Protein AF-A0A8T7MN42-F1 (afdb_monomer_lite)

Radius of gyration: 30.29 Å; chains: 1; bounding box: 83×74×67 Å

Structure (mmCIF, N/CA/C/O backbone):
data_AF-A0A8T7MN42-F1
#
_entry.id   AF-A0A8T7MN42-F1
#
loop_
_atom_site.group_PDB
_atom_site.id
_atom_site.type_symbol
_atom_site.label_atom_id
_atom_site.label_alt_id
_atom_site.label_comp_id
_atom_site.label_asym_id
_atom_site.label_entity_id
_atom_site.label_seq_id
_atom_site.pdbx_PDB_ins_code
_atom_site.Cartn_x
_atom_site.Cartn_y
_atom_site.Cartn_z
_atom_site.occupancy
_atom_site.B_iso_or_equiv
_atom_site.auth_seq_id
_atom_site.auth_comp_id
_atom_site.auth_asym_id
_atom_site.auth_atom_id
_atom_site.pdbx_PDB_model_num
ATOM 1 N N . MET A 1 1 ? -54.214 50.524 -35.839 1.00 37.34 1 MET A N 1
ATOM 2 C CA . MET A 1 1 ? -55.617 50.357 -35.389 1.00 37.34 1 MET A CA 1
ATOM 3 C C . MET A 1 1 ? -56.056 48.928 -35.711 1.00 37.34 1 MET A C 1
ATOM 5 O O . MET A 1 1 ? -55.368 48.299 -36.504 1.00 37.34 1 MET A O 1
ATOM 9 N N . SER A 1 2 ? -57.102 48.421 -35.047 1.00 42.31 2 SER A N 1
ATOM 10 C CA . SER A 1 2 ? -57.692 47.058 -35.136 1.00 42.31 2 SER A CA 1
ATOM 11 C C . SER A 1 2 ? -57.870 46.552 -36.588 1.00 42.31 2 SER A C 1
ATOM 13 O O . SER A 1 2 ? -57.956 47.386 -37.482 1.00 42.31 2 SER A O 1
ATOM 15 N N . ALA A 1 3 ? -57.933 45.260 -36.949 1.00 39.97 3 ALA A N 1
ATOM 16 C CA . ALA A 1 3 ? -58.620 44.067 -36.398 1.00 39.97 3 ALA A CA 1
ATOM 17 C C . ALA A 1 3 ? -58.102 42.786 -37.152 1.00 39.97 3 ALA A C 1
ATOM 19 O O . ALA A 1 3 ? -57.438 42.970 -38.168 1.00 39.97 3 ALA A O 1
ATOM 20 N N . GLN A 1 4 ? -58.356 41.494 -36.845 1.00 38.09 4 GLN A N 1
ATOM 21 C CA . GLN A 1 4 ? -58.888 40.718 -35.692 1.00 38.09 4 GLN A CA 1
ATOM 22 C C . GLN A 1 4 ? -58.656 39.185 -35.970 1.00 38.09 4 GLN A C 1
ATOM 24 O O . GLN A 1 4 ? -57.856 38.846 -36.837 1.00 38.09 4 GLN A O 1
ATOM 29 N N . THR A 1 5 ? -59.281 38.276 -35.206 1.00 46.22 5 THR A N 1
ATOM 30 C CA . THR A 1 5 ? -59.228 36.784 -35.189 1.00 46.22 5 THR A CA 1
ATOM 31 C C . THR A 1 5 ? -59.632 36.065 -36.507 1.00 46.22 5 THR A C 1
ATOM 33 O O . THR A 1 5 ? -60.252 36.708 -37.355 1.00 46.22 5 THR A O 1
ATOM 36 N N . PRO A 1 6 ? -59.284 34.766 -36.724 1.00 49.84 6 PRO A N 1
ATOM 37 C CA . PRO A 1 6 ? -59.878 33.588 -36.036 1.00 49.84 6 PRO A CA 1
ATOM 38 C C . PRO A 1 6 ? -58.830 32.665 -35.359 1.00 49.84 6 PRO A C 1
ATOM 40 O O . PRO A 1 6 ? -57.653 32.729 -35.693 1.00 49.84 6 PRO A O 1
ATOM 43 N N . GLU A 1 7 ? -59.099 31.929 -34.273 1.00 46.12 7 GLU A N 1
ATOM 44 C CA . GLU A 1 7 ? -60.096 30.859 -34.022 1.00 46.12 7 GLU A CA 1
ATOM 45 C C . GLU A 1 7 ? -59.782 29.511 -34.714 1.00 46.12 7 GLU A C 1
ATOM 47 O O . GLU A 1 7 ? -59.681 29.458 -35.933 1.00 46.12 7 GLU A O 1
ATOM 52 N N . ILE A 1 8 ? -59.605 28.466 -33.883 1.00 44.78 8 ILE A N 1
ATOM 53 C CA . ILE A 1 8 ? -59.631 26.984 -34.040 1.00 44.78 8 ILE A CA 1
ATOM 54 C C . ILE A 1 8 ? -58.830 26.489 -32.812 1.00 44.78 8 ILE A C 1
ATOM 56 O O . ILE A 1 8 ? -57.630 26.727 -32.726 1.00 44.78 8 ILE A O 1
ATOM 60 N N . SER A 1 9 ? -59.441 26.098 -31.695 1.00 43.56 9 SER A N 1
ATOM 61 C CA . SER A 1 9 ? -60.357 24.974 -31.434 1.00 43.56 9 SER A CA 1
ATOM 62 C C . SER A 1 9 ? -59.661 23.616 -31.281 1.00 43.56 9 SER A C 1
ATOM 64 O O . SER A 1 9 ? -58.734 23.268 -32.003 1.00 43.56 9 SER A O 1
ATOM 66 N N . ASP A 1 10 ? -60.199 22.884 -30.312 1.00 42.66 10 ASP A N 1
ATOM 67 C CA . ASP A 1 10 ? -60.097 21.456 -30.038 1.00 42.66 10 ASP A CA 1
ATOM 68 C C . ASP A 1 10 ? -58.808 20.833 -29.480 1.00 42.66 10 ASP A C 1
ATOM 70 O O . ASP A 1 10 ? -57.759 20.653 -30.094 1.00 42.66 10 ASP A O 1
ATOM 74 N N . GLN A 1 11 ? -59.021 20.396 -28.242 1.00 42.88 11 GLN A N 1
ATOM 75 C CA . GLN A 1 11 ? -58.317 19.376 -27.497 1.00 42.88 11 GLN A CA 1
ATOM 76 C C . GLN A 1 11 ? -58.005 18.137 -28.351 1.00 42.88 11 GLN A C 1
ATOM 78 O O . GLN A 1 11 ? -58.909 17.440 -28.804 1.00 42.88 11 GLN A O 1
ATOM 83 N N . GLU A 1 12 ? -56.735 17.736 -28.390 1.00 41.69 12 GLU A N 1
ATOM 84 C CA . GLU A 1 12 ? -56.391 16.320 -28.512 1.00 41.69 12 GLU A CA 1
ATOM 85 C C . GLU A 1 12 ? -55.515 15.909 -27.328 1.00 41.69 12 GLU A C 1
ATOM 87 O O . GLU A 1 12 ? -54.314 16.183 -27.267 1.00 41.69 12 GLU A O 1
ATOM 92 N N . ALA A 1 13 ? -56.130 15.227 -26.361 1.00 45.59 13 ALA A N 1
ATOM 93 C CA . ALA A 1 13 ? -55.433 14.629 -25.234 1.00 45.59 13 ALA A CA 1
ATOM 94 C C . ALA A 1 13 ? -54.603 13.425 -25.712 1.00 45.59 13 ALA A C 1
ATOM 96 O O . ALA A 1 13 ? -55.013 12.268 -25.580 1.00 45.59 13 ALA A O 1
ATOM 97 N N . LYS A 1 14 ? -53.405 13.684 -26.254 1.00 44.41 14 LYS A N 1
ATOM 98 C CA . LYS A 1 14 ? -52.428 12.633 -26.559 1.00 44.41 14 LYS A CA 1
ATOM 99 C C . LYS A 1 14 ? -51.870 12.043 -25.265 1.00 44.41 14 LYS A C 1
ATOM 101 O O . LYS A 1 14 ? -50.827 12.433 -24.750 1.00 44.41 14 LYS A O 1
ATOM 106 N N . LYS A 1 15 ? -52.621 11.060 -24.768 1.00 42.09 15 LYS A N 1
ATOM 107 C CA . LYS A 1 15 ? -52.280 10.088 -23.731 1.00 42.09 15 LYS A CA 1
ATOM 108 C C . LYS A 1 15 ? -50.897 9.499 -24.022 1.00 42.09 15 LYS A C 1
ATOM 110 O O . LYS A 1 15 ? -50.774 8.563 -24.814 1.00 42.09 15 LYS A O 1
ATOM 115 N N . VAL A 1 16 ? -49.859 10.053 -23.390 1.00 38.09 16 VAL A N 1
ATOM 116 C CA . VAL A 1 16 ? -48.491 9.523 -23.457 1.00 38.09 16 VAL A CA 1
ATOM 117 C C . VAL A 1 16 ? -48.482 8.184 -22.734 1.00 38.09 16 VAL A C 1
ATOM 119 O O . VAL A 1 16 ? -48.277 8.089 -21.526 1.00 38.09 16 VAL A O 1
ATOM 122 N N . THR A 1 17 ? -48.762 7.132 -23.495 1.00 41.66 17 THR A N 1
ATOM 123 C CA . THR A 1 17 ? -48.547 5.759 -23.057 1.00 41.66 17 THR A CA 1
ATOM 124 C C . THR A 1 17 ? -47.050 5.612 -22.842 1.00 41.66 17 THR A C 1
ATOM 126 O O . THR A 1 17 ? -46.279 5.756 -23.791 1.00 41.66 17 THR A O 1
ATOM 129 N N . ILE A 1 18 ? -46.641 5.367 -21.595 1.00 43.72 18 ILE A N 1
ATOM 130 C CA . ILE A 1 18 ? -45.245 5.116 -21.232 1.00 43.72 18 ILE A CA 1
ATOM 131 C C . ILE A 1 18 ? -44.870 3.746 -21.807 1.00 43.72 18 ILE A C 1
ATOM 133 O O . ILE A 1 18 ? -44.963 2.713 -21.148 1.00 43.72 18 ILE A O 1
ATOM 137 N N . GLY A 1 19 ? -44.517 3.742 -23.092 1.00 36.41 19 GLY A N 1
ATOM 138 C CA . GLY A 1 19 ? -43.966 2.585 -23.772 1.00 36.41 19 GLY A CA 1
ATOM 139 C C . GLY A 1 19 ? -42.625 2.241 -23.140 1.00 36.41 19 GLY A C 1
ATOM 140 O O . GLY A 1 19 ? -41.750 3.102 -23.076 1.00 36.41 19 GLY A O 1
ATOM 141 N N . SER A 1 20 ? -42.523 0.997 -22.664 1.00 42.84 20 SER A N 1
ATOM 142 C CA . SER A 1 20 ? -41.345 0.352 -22.070 1.00 42.84 20 SER A CA 1
ATOM 143 C C . SER A 1 20 ? -40.019 1.032 -22.419 1.00 42.84 20 SER A C 1
ATOM 145 O O . SER A 1 20 ? -39.671 1.152 -23.597 1.00 42.84 20 SER A O 1
ATOM 147 N N . ALA A 1 21 ? -39.284 1.463 -21.388 1.00 39.12 21 ALA A N 1
ATOM 148 C CA . ALA A 1 21 ? -37.998 2.129 -21.534 1.00 39.12 21 ALA A CA 1
ATOM 149 C C . ALA A 1 21 ? -37.054 1.276 -22.392 1.00 39.12 21 ALA A C 1
ATOM 151 O O . ALA A 1 21 ? -36.505 0.270 -21.942 1.00 39.12 21 ALA A O 1
ATOM 152 N N . LYS A 1 22 ? -36.867 1.692 -23.650 1.00 46.22 22 LYS A N 1
ATOM 153 C CA . LYS A 1 22 ? -35.927 1.063 -24.573 1.00 46.22 22 LYS A CA 1
ATOM 154 C C . LYS A 1 22 ? -34.543 1.169 -23.942 1.00 46.22 22 LYS A C 1
ATOM 156 O O . LYS A 1 22 ? -34.034 2.278 -23.788 1.00 46.22 22 LYS A O 1
ATOM 161 N N . ALA A 1 23 ? -33.981 0.026 -23.543 1.00 48.19 23 ALA A N 1
ATOM 162 C CA . ALA A 1 23 ? -32.679 -0.028 -22.892 1.00 48.19 23 ALA A CA 1
ATOM 163 C C . ALA A 1 23 ? -31.653 0.787 -23.703 1.00 48.19 23 ALA A C 1
ATOM 165 O O . ALA A 1 23 ? -31.696 0.738 -24.941 1.00 48.19 23 ALA A O 1
ATOM 166 N N . PRO A 1 24 ? -30.765 1.556 -23.042 1.00 46.59 24 PRO A N 1
ATOM 167 C CA . PRO A 1 24 ? -29.798 2.389 -23.743 1.00 46.59 24 PRO A CA 1
ATOM 168 C C . PRO A 1 24 ? -28.984 1.528 -24.719 1.00 46.59 24 PRO A C 1
ATOM 170 O O . PRO A 1 24 ? -28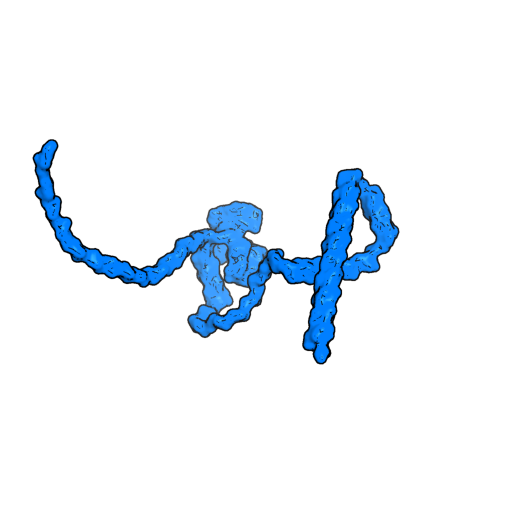.688 0.371 -24.398 1.00 46.59 24 PRO A O 1
ATOM 173 N N . PRO A 1 25 ? -28.644 2.048 -25.913 1.00 53.56 25 PRO A N 1
ATOM 174 C CA . PRO A 1 25 ? -27.957 1.266 -26.930 1.00 53.56 25 PRO A CA 1
ATOM 175 C C . PRO A 1 25 ? -26.638 0.733 -26.364 1.00 53.56 25 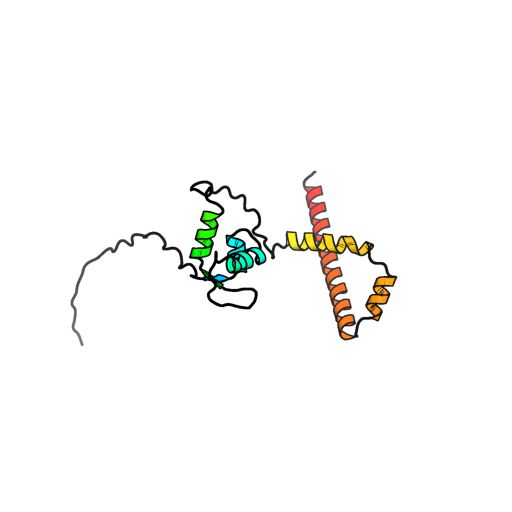PRO A C 1
ATOM 177 O O . PRO A 1 25 ? -25.727 1.505 -26.066 1.00 53.56 25 PRO A O 1
ATOM 180 N N . ARG A 1 26 ? -26.552 -0.594 -26.194 1.00 61.81 26 ARG A N 1
ATOM 181 C CA . ARG A 1 26 ? -25.321 -1.264 -25.764 1.00 61.81 26 ARG A CA 1
ATOM 182 C C . ARG A 1 26 ? -24.219 -0.962 -26.776 1.00 61.81 26 ARG A C 1
ATOM 184 O O . ARG A 1 26 ? -24.458 -0.996 -27.983 1.00 61.81 26 ARG A O 1
ATOM 191 N N . PHE A 1 27 ? -23.010 -0.692 -26.290 1.00 64.19 27 PHE A N 1
ATOM 192 C CA . PHE A 1 27 ? -21.851 -0.555 -27.165 1.00 64.19 27 PHE A CA 1
ATOM 193 C C . PHE A 1 27 ? -21.635 -1.869 -27.932 1.00 64.19 27 PHE A C 1
ATOM 195 O O . PHE A 1 27 ? -21.630 -2.952 -27.347 1.00 64.19 27 PHE A O 1
ATOM 202 N N . ALA A 1 28 ? -21.485 -1.776 -29.257 1.00 80.06 28 ALA A N 1
ATOM 203 C CA . ALA A 1 28 ? -21.369 -2.941 -30.143 1.00 80.06 28 ALA A CA 1
ATOM 204 C C . ALA A 1 28 ? -20.046 -3.717 -29.967 1.00 80.06 28 ALA A C 1
ATOM 206 O O . ALA A 1 28 ? -19.929 -4.872 -30.387 1.00 80.06 28 ALA A O 1
ATOM 207 N N . PHE A 1 29 ? -19.057 -3.078 -29.340 1.00 83.62 29 PHE A N 1
ATOM 208 C CA . PHE A 1 29 ? -17.734 -3.620 -29.072 1.00 83.62 29 PHE A CA 1
ATOM 209 C C . PHE A 1 29 ? -17.339 -3.332 -27.624 1.00 83.62 29 PHE A C 1
ATOM 211 O O . PHE A 1 29 ? -17.654 -2.263 -27.103 1.00 83.62 29 PHE A O 1
ATOM 218 N N . MET A 1 30 ? -16.602 -4.265 -27.033 1.00 85.88 30 MET A N 1
ATOM 219 C CA . MET A 1 30 ? -15.997 -4.178 -25.703 1.00 85.88 30 MET A CA 1
ATOM 220 C C . MET A 1 30 ? -14.515 -4.544 -25.792 1.00 85.88 30 MET A C 1
ATOM 222 O O . MET A 1 30 ? -14.099 -5.216 -26.741 1.00 85.88 30 MET A O 1
ATOM 226 N N . ASP A 1 31 ? -13.696 -4.096 -24.843 1.00 86.75 31 ASP A N 1
ATOM 227 C CA . ASP A 1 31 ? -12.278 -4.475 -24.824 1.00 86.75 31 ASP A CA 1
ATOM 228 C C . ASP A 1 31 ? -12.056 -5.875 -24.214 1.00 86.75 31 ASP A C 1
ATOM 230 O O . ASP A 1 31 ? -12.955 -6.473 -23.621 1.00 86.75 31 ASP A O 1
ATOM 234 N N . ALA A 1 32 ? -10.856 -6.438 -24.369 1.00 82.12 32 ALA A N 1
ATOM 235 C CA . ALA A 1 32 ? -10.546 -7.776 -23.857 1.00 82.12 32 ALA A CA 1
ATOM 236 C C . ALA A 1 32 ? -10.558 -7.882 -22.315 1.00 82.12 32 ALA A C 1
ATOM 238 O O . ALA A 1 32 ? -10.565 -8.993 -21.785 1.00 82.12 32 ALA A O 1
ATOM 239 N N . THR A 1 33 ? -10.556 -6.760 -21.590 1.00 82.62 33 THR A N 1
ATOM 240 C CA . THR A 1 33 ? -10.657 -6.709 -20.123 1.00 82.62 33 THR A CA 1
ATOM 241 C C . THR A 1 33 ? -12.125 -6.716 -19.679 1.00 82.62 33 THR A C 1
ATOM 243 O O . THR A 1 33 ? -12.490 -7.442 -18.757 1.00 82.62 33 THR A O 1
ATOM 246 N N . GLU A 1 34 ? -12.986 -5.982 -20.380 1.00 82.25 34 GLU A N 1
ATOM 247 C CA . GLU A 1 34 ? -14.444 -5.996 -20.217 1.00 82.25 34 GLU A CA 1
ATOM 248 C C . GLU A 1 34 ? -15.049 -7.344 -20.654 1.00 82.25 34 GLU A C 1
ATOM 250 O O . GLU A 1 34 ? -15.862 -7.932 -19.938 1.00 82.25 34 GLU A O 1
ATOM 255 N N . ALA A 1 35 ? -14.565 -7.915 -21.761 1.00 81.88 35 ALA A N 1
ATOM 256 C CA . ALA A 1 35 ? -14.923 -9.266 -22.187 1.00 81.88 35 ALA A CA 1
ATOM 257 C C . ALA A 1 35 ? -14.517 -10.333 -21.157 1.00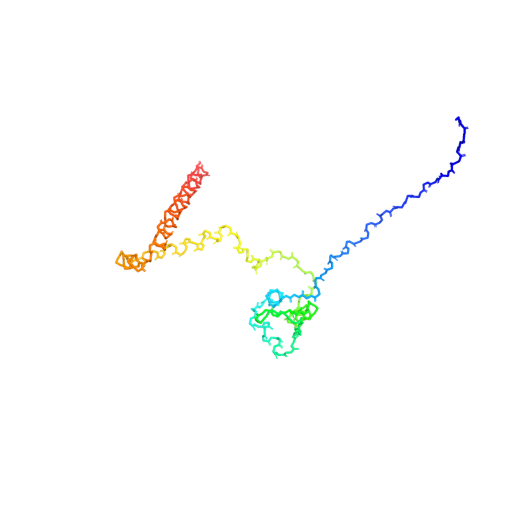 81.88 35 ALA A C 1
ATOM 259 O O . ALA A 1 35 ? -15.270 -11.279 -20.931 1.00 81.88 35 ALA A O 1
ATOM 260 N N . ALA A 1 36 ? -13.365 -10.171 -20.493 1.00 81.06 36 ALA A N 1
ATOM 261 C CA . ALA A 1 36 ? -12.922 -11.081 -19.435 1.00 81.06 36 ALA A CA 1
ATOM 262 C C . ALA A 1 36 ? -13.850 -11.028 -18.212 1.00 81.06 36 ALA A C 1
ATOM 264 O O . ALA A 1 36 ? -14.198 -12.075 -17.664 1.00 81.06 36 ALA A O 1
ATOM 265 N N . ALA A 1 37 ? -14.319 -9.831 -17.838 1.00 77.44 37 ALA A N 1
ATOM 266 C CA . ALA A 1 37 ? -15.306 -9.658 -16.775 1.00 77.44 37 ALA A CA 1
ATOM 267 C C . ALA A 1 37 ? -16.635 -10.364 -17.108 1.00 77.44 37 ALA A C 1
ATOM 269 O O . ALA A 1 37 ? -17.140 -11.130 -16.286 1.00 77.44 37 ALA A O 1
ATOM 270 N N . ASN A 1 38 ? -17.156 -10.185 -18.328 1.00 79.38 38 ASN A N 1
ATOM 271 C CA . ASN A 1 38 ? -18.400 -10.827 -18.773 1.00 79.38 38 ASN A CA 1
ATOM 272 C C . ASN A 1 38 ? -18.282 -12.359 -18.865 1.00 79.38 38 ASN A C 1
ATOM 274 O O . ASN A 1 38 ? -19.186 -13.074 -18.438 1.00 79.38 38 ASN A O 1
ATOM 278 N N . LEU A 1 39 ? -17.142 -12.875 -19.339 1.00 76.75 39 LEU A N 1
ATOM 279 C CA . LEU A 1 39 ? -16.837 -14.313 -19.396 1.00 76.75 39 LEU A CA 1
ATOM 280 C C . LEU A 1 39 ? -16.386 -14.906 -18.048 1.00 76.75 39 LEU A C 1
ATOM 282 O O . LEU A 1 39 ? -16.033 -16.083 -17.994 1.00 76.75 39 LEU A O 1
ATOM 286 N N . ARG A 1 40 ? -16.381 -14.111 -16.966 1.00 75.12 40 ARG A N 1
ATOM 287 C CA . ARG A 1 40 ? -15.951 -14.506 -15.609 1.00 75.12 40 ARG A CA 1
ATOM 288 C C . ARG A 1 40 ? -14.558 -15.161 -15.5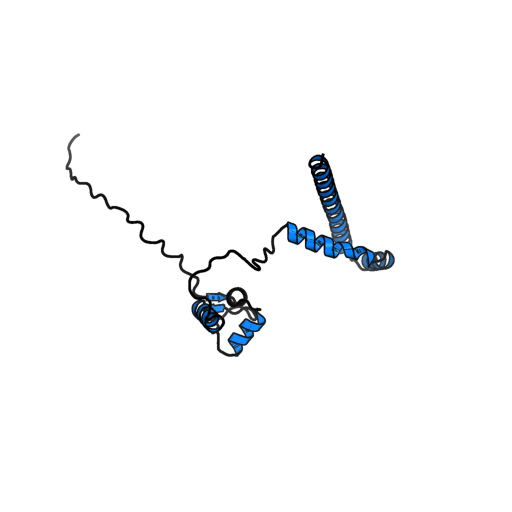83 1.00 75.12 40 ARG A C 1
ATOM 290 O O . ARG A 1 40 ? -14.313 -16.095 -14.821 1.00 75.12 40 ARG A O 1
ATOM 297 N N . THR A 1 41 ? -13.645 -14.677 -16.424 1.00 76.44 41 THR A N 1
ATOM 298 C CA . THR A 1 41 ? -12.319 -15.269 -16.664 1.00 76.44 41 THR A CA 1
ATOM 299 C C . THR A 1 41 ? -11.216 -14.205 -16.664 1.00 76.44 41 THR A C 1
ATOM 301 O O . THR A 1 41 ? -11.472 -13.034 -16.394 1.00 76.44 41 THR A O 1
ATOM 304 N N . ASP A 1 42 ? -9.971 -14.600 -16.931 1.00 79.12 42 ASP A N 1
ATOM 305 C CA . ASP A 1 42 ? -8.846 -13.669 -17.076 1.00 79.12 42 ASP A CA 1
ATOM 306 C C . ASP A 1 42 ? -8.659 -13.198 -18.532 1.00 79.12 42 ASP A C 1
ATOM 308 O O . ASP A 1 42 ? -8.991 -13.897 -19.495 1.00 79.12 42 ASP A O 1
ATOM 312 N N . ARG A 1 43 ? -8.049 -12.020 -18.704 1.00 79.62 43 ARG A N 1
ATOM 313 C CA . ARG A 1 43 ? -7.702 -11.441 -20.010 1.00 79.62 43 ARG A CA 1
ATOM 314 C C . ARG A 1 43 ? -6.837 -12.388 -20.849 1.00 79.62 43 ARG A C 1
ATOM 316 O O . ARG A 1 43 ? -6.988 -12.415 -22.068 1.00 79.62 43 ARG A O 1
ATOM 323 N N . LEU A 1 44 ? -5.951 -13.180 -20.233 1.00 80.75 44 LEU A N 1
ATOM 324 C CA . LEU A 1 44 ? -5.159 -14.183 -20.958 1.00 80.75 44 LEU A CA 1
ATOM 325 C C . LEU A 1 44 ? -6.045 -15.275 -21.578 1.00 80.75 44 LEU A C 1
ATOM 327 O O . LEU A 1 44 ? -5.796 -15.687 -22.711 1.00 80.75 44 LEU A O 1
ATOM 331 N N . THR A 1 45 ? -7.119 -15.686 -20.899 1.00 78.69 45 THR A N 1
ATOM 332 C CA . THR A 1 45 ? -8.102 -16.637 -21.441 1.00 78.69 45 THR A CA 1
ATOM 333 C C . THR A 1 45 ? -8.887 -16.032 -22.605 1.00 78.69 45 THR A C 1
ATOM 335 O O . THR A 1 45 ? -9.109 -16.712 -23.602 1.00 78.69 45 THR A O 1
ATOM 338 N N . VAL A 1 46 ? -9.244 -14.744 -22.544 1.00 81.06 46 VAL A N 1
ATOM 339 C CA . VAL A 1 46 ? -9.894 -14.044 -23.671 1.00 81.06 46 VAL A CA 1
ATOM 340 C C . VAL A 1 46 ? -8.966 -13.961 -24.885 1.00 81.06 46 VAL A C 1
ATOM 342 O O . VAL A 1 46 ? -9.391 -14.246 -26.004 1.00 81.06 46 VAL A O 1
ATOM 345 N N . LEU A 1 47 ? -7.680 -13.654 -24.681 1.00 82.50 47 LEU A N 1
ATOM 346 C CA . LEU A 1 47 ? -6.675 -13.705 -25.751 1.00 82.50 47 LEU A CA 1
ATOM 347 C C . LEU A 1 47 ? -6.522 -15.124 -26.325 1.00 82.50 47 LEU A C 1
ATOM 349 O O . LEU A 1 47 ? -6.371 -15.272 -27.537 1.00 82.50 47 LEU A O 1
ATOM 353 N N . LYS A 1 48 ? -6.642 -16.165 -25.492 1.00 84.25 48 LYS A N 1
ATOM 354 C CA . LYS A 1 48 ? -6.679 -17.563 -25.945 1.00 84.25 48 LYS A CA 1
ATOM 355 C C . LYS A 1 48 ? -7.939 -17.872 -26.762 1.00 84.25 48 LYS A C 1
ATOM 357 O O . LYS A 1 48 ? -7.822 -18.497 -27.805 1.00 84.25 48 LYS A O 1
ATOM 362 N N . TYR A 1 49 ? -9.120 -17.385 -26.376 1.00 83.25 49 TYR A N 1
ATOM 363 C CA . TYR A 1 49 ? -10.346 -17.536 -27.175 1.00 83.25 49 TYR A CA 1
ATOM 364 C C . TYR A 1 49 ? -10.279 -16.809 -28.525 1.00 83.25 49 TYR A C 1
ATOM 366 O O . TYR A 1 49 ? -10.837 -17.296 -29.506 1.00 83.25 49 TYR A O 1
ATOM 374 N N . ILE A 1 50 ? -9.554 -15.691 -28.603 1.00 86.06 50 ILE A N 1
ATOM 375 C CA . ILE A 1 50 ? -9.243 -15.013 -29.869 1.00 86.06 50 ILE A CA 1
ATOM 376 C C . ILE A 1 50 ? -8.307 -15.877 -30.734 1.00 86.06 50 ILE A C 1
ATOM 378 O O . ILE A 1 50 ? -8.565 -16.058 -31.921 1.00 86.06 50 ILE A O 1
ATOM 382 N N . GLN A 1 51 ? -7.254 -16.461 -30.149 1.00 84.00 51 GLN A N 1
ATOM 383 C CA . GLN A 1 51 ? -6.339 -17.380 -30.848 1.00 84.00 51 GLN A CA 1
ATOM 384 C C . GLN A 1 51 ? -7.029 -18.680 -31.302 1.00 84.00 51 GLN A C 1
ATOM 386 O O . GLN A 1 51 ? -6.739 -19.184 -32.382 1.00 84.00 51 GLN A O 1
ATOM 391 N N . GLU A 1 52 ? -7.969 -19.197 -30.508 1.00 82.19 52 GLU A N 1
ATOM 392 C CA . GLU A 1 52 ? -8.822 -20.353 -30.824 1.00 82.19 52 GLU A CA 1
ATOM 393 C C . GLU A 1 52 ? -9.955 -20.018 -31.819 1.00 82.19 52 GLU A C 1
ATOM 395 O O . GLU A 1 52 ? -10.747 -20.896 -32.158 1.00 82.19 52 GLU A O 1
ATOM 400 N N . GLY A 1 53 ? -10.073 -18.765 -32.278 1.00 84.31 53 GLY A N 1
ATOM 401 C CA . GLY A 1 53 ? -11.082 -18.332 -33.253 1.00 84.31 53 GLY A CA 1
ATOM 402 C C . GLY A 1 53 ? -12.516 -18.216 -32.716 1.00 84.31 53 GLY A C 1
ATOM 403 O O . GLY A 1 53 ? -13.437 -17.992 -33.501 1.00 84.31 53 GLY A O 1
ATOM 404 N N . LYS A 1 54 ? -12.715 -18.340 -31.397 1.00 82.50 54 LYS A N 1
ATOM 405 C CA . LYS A 1 54 ? -14.023 -18.243 -30.717 1.00 82.50 54 LYS A CA 1
ATOM 406 C C . LYS A 1 54 ? -14.522 -16.804 -30.567 1.00 82.50 54 LYS A C 1
ATOM 408 O O . LYS A 1 54 ? -15.723 -16.591 -30.458 1.00 82.50 54 LYS A O 1
ATOM 413 N N . LEU A 1 55 ? -13.613 -15.826 -30.562 1.00 85.94 55 LEU A N 1
ATOM 414 C CA . LEU A 1 55 ? -13.922 -14.393 -30.520 1.00 85.94 55 LEU A CA 1
ATOM 415 C C . LEU A 1 55 ? -13.170 -13.665 -31.637 1.00 85.94 55 LEU A C 1
ATOM 417 O O . LEU A 1 55 ? -11.963 -13.856 -31.801 1.00 85.94 55 LEU A O 1
ATOM 421 N N . ARG A 1 56 ? -13.858 -12.800 -32.386 1.00 85.00 56 ARG A N 1
ATOM 422 C CA . ARG A 1 56 ? -13.257 -11.996 -33.458 1.00 85.00 56 ARG A CA 1
ATOM 423 C C . ARG A 1 56 ? -12.846 -10.625 -32.945 1.00 85.00 56 ARG A C 1
ATOM 425 O O . ARG A 1 56 ? -13.598 -9.956 -32.235 1.00 85.00 56 ARG A O 1
ATOM 432 N N . THR A 1 57 ? -11.660 -10.182 -33.352 1.00 86.50 57 THR A N 1
ATOM 433 C CA . THR A 1 57 ? -11.132 -8.864 -32.996 1.00 86.50 57 THR A CA 1
ATOM 434 C C . THR A 1 57 ? -11.391 -7.829 -34.085 1.00 86.50 57 THR A C 1
ATOM 436 O O . THR A 1 57 ? -11.316 -8.118 -35.278 1.00 86.50 57 THR A O 1
ATOM 439 N N . PHE A 1 58 ? -11.677 -6.595 -33.668 1.00 80.94 58 PHE A N 1
ATOM 440 C CA . PHE A 1 58 ? -11.989 -5.461 -34.549 1.00 80.94 58 PHE A CA 1
ATOM 441 C C . PHE A 1 58 ? -10.999 -4.303 -34.339 1.00 80.94 58 PHE A C 1
ATOM 443 O O . PHE A 1 58 ? -11.367 -3.132 -34.291 1.00 80.94 58 PHE A O 1
ATOM 450 N N . GLY A 1 59 ? -9.715 -4.650 -34.199 1.00 76.38 59 GLY A N 1
ATOM 451 C CA . GLY A 1 59 ? -8.631 -3.723 -33.865 1.00 76.38 59 GLY A CA 1
ATOM 452 C C . GLY A 1 59 ? -8.422 -3.564 -32.355 1.00 76.38 59 GLY A C 1
ATOM 453 O O . GLY A 1 59 ? -8.802 -4.429 -31.566 1.00 76.38 59 GLY A O 1
ATOM 454 N N . GLY A 1 60 ? -7.789 -2.461 -31.952 1.00 73.69 60 GLY A N 1
ATOM 455 C CA . GLY A 1 60 ? -7.430 -2.162 -30.559 1.00 73.69 60 GLY A CA 1
ATOM 456 C C . GLY A 1 60 ? -5.920 -2.168 -30.306 1.00 73.69 60 GLY A C 1
ATOM 457 O O . GLY A 1 60 ? -5.114 -2.282 -31.230 1.00 73.69 60 GLY A O 1
ATOM 458 N N . ARG A 1 61 ? -5.522 -2.005 -29.039 1.00 75.38 61 ARG A N 1
ATOM 459 C CA . ARG A 1 61 ? -4.104 -1.958 -28.642 1.00 75.38 61 ARG A CA 1
ATOM 460 C C . ARG A 1 61 ? -3.536 -3.375 -28.575 1.00 75.38 61 ARG A C 1
ATOM 462 O O . ARG A 1 61 ? -4.216 -4.286 -28.109 1.00 75.38 61 ARG A O 1
ATOM 469 N N . THR A 1 62 ? -2.271 -3.565 -28.945 1.00 67.44 62 THR A N 1
ATOM 470 C CA . THR A 1 62 ? -1.561 -4.838 -28.738 1.00 67.44 62 THR A CA 1
ATOM 471 C C . THR A 1 62 ? -1.655 -5.259 -27.265 1.00 67.44 62 THR A C 1
ATOM 473 O O . THR A 1 62 ? -1.176 -4.545 -26.385 1.00 67.44 62 THR A O 1
ATOM 476 N N . GLY A 1 63 ? -2.321 -6.387 -26.991 1.00 70.44 63 GLY A N 1
ATOM 477 C CA . GLY A 1 63 ? -2.596 -6.894 -25.636 1.00 70.44 63 GLY A CA 1
ATOM 478 C C . GLY A 1 63 ? -3.948 -6.498 -25.015 1.00 70.44 63 GLY A C 1
ATOM 479 O O . GLY A 1 63 ? -4.298 -7.045 -23.972 1.00 70.44 63 GLY A O 1
ATOM 480 N N . ASN A 1 64 ? -4.723 -5.607 -25.643 1.00 80.50 64 ASN A N 1
ATOM 481 C CA . ASN A 1 64 ? -6.120 -5.308 -25.294 1.00 80.50 64 ASN A CA 1
ATOM 482 C C . ASN A 1 64 ? -6.936 -4.999 -26.575 1.00 80.50 64 ASN A C 1
ATOM 484 O O . ASN A 1 64 ? -7.225 -3.830 -26.858 1.00 80.50 64 ASN A O 1
ATOM 488 N N . PRO A 1 65 ? -7.225 -6.019 -27.406 1.00 85.38 65 PRO A N 1
ATOM 489 C CA . PRO A 1 65 ? -8.045 -5.862 -28.603 1.00 85.38 65 PRO A CA 1
ATOM 490 C C . PRO A 1 65 ? -9.526 -5.661 -28.255 1.00 85.38 65 PRO A C 1
ATOM 492 O O . PRO A 1 65 ? -9.981 -6.076 -27.190 1.00 85.38 65 PRO A O 1
ATOM 495 N N . PHE A 1 66 ? -10.282 -5.073 -29.182 1.00 87.94 66 PHE A N 1
ATOM 496 C CA . PHE A 1 66 ? -11.740 -4.986 -29.102 1.00 87.94 66 PHE A CA 1
ATOM 497 C C . PHE A 1 66 ? -12.396 -6.224 -29.714 1.00 87.94 66 PHE A C 1
ATOM 499 O O . PHE A 1 66 ? -11.994 -6.663 -30.792 1.00 87.94 66 PHE A O 1
ATOM 506 N N . VAL A 1 67 ? -13.431 -6.744 -29.056 1.00 87.06 67 VAL A N 1
ATOM 507 C CA . VAL A 1 67 ? -14.263 -7.878 -29.492 1.00 87.06 67 VAL A CA 1
ATOM 508 C C . VAL A 1 67 ? -15.737 -7.465 -29.543 1.00 87.06 67 VAL A C 1
ATOM 510 O O . VAL A 1 67 ? -16.132 -6.474 -28.927 1.00 87.06 67 VAL A O 1
ATOM 513 N N . ARG A 1 68 ? -16.570 -8.196 -30.292 1.00 87.50 68 ARG A N 1
ATOM 514 C CA . ARG A 1 68 ? -18.013 -7.906 -30.373 1.00 87.50 68 ARG A CA 1
ATOM 515 C C . ARG A 1 68 ? -18.749 -8.346 -29.116 1.00 87.50 68 ARG A C 1
ATOM 517 O O . ARG A 1 68 ? -18.643 -9.502 -28.711 1.00 87.50 68 ARG A O 1
ATOM 524 N N . THR A 1 69 ? -19.593 -7.460 -28.595 1.00 84.69 69 THR A N 1
ATOM 525 C CA . THR A 1 69 ? -20.478 -7.727 -27.451 1.00 84.69 69 THR A CA 1
ATOM 526 C C . THR A 1 69 ? -21.345 -8.970 -27.681 1.00 84.69 69 THR A C 1
ATOM 528 O O . THR A 1 69 ? -21.415 -9.837 -26.819 1.00 84.69 69 THR A O 1
ATOM 531 N N . GLU A 1 70 ? -21.914 -9.124 -28.880 1.00 82.69 70 GLU A N 1
ATOM 532 C CA . GLU A 1 70 ? -22.757 -10.272 -29.260 1.00 82.69 70 GLU A CA 1
ATOM 533 C C . GLU A 1 70 ? -22.018 -11.624 -29.254 1.00 82.69 70 GLU A C 1
ATOM 535 O O . GLU A 1 70 ? -22.612 -12.654 -28.940 1.00 82.69 70 GLU A O 1
ATOM 540 N N . GLU A 1 71 ? -20.732 -11.642 -29.621 1.00 83.06 71 GLU A N 1
ATOM 541 C CA . GLU A 1 71 ? -19.922 -12.870 -29.635 1.00 83.06 71 GLU A CA 1
ATOM 542 C C . GLU A 1 71 ? -19.539 -13.277 -28.208 1.00 83.06 71 GLU A C 1
ATOM 544 O O . GLU A 1 71 ? -19.595 -14.456 -27.866 1.00 83.06 71 GLU A O 1
ATOM 549 N N . VAL A 1 72 ? -19.243 -12.295 -27.350 1.00 82.69 72 VAL A N 1
ATOM 550 C CA . VAL A 1 72 ? -18.993 -12.514 -25.920 1.00 82.69 72 VAL A CA 1
ATOM 551 C C . VAL A 1 72 ? -20.262 -12.995 -25.210 1.00 82.69 72 VAL A C 1
ATOM 553 O O . VAL A 1 72 ? -20.207 -13.997 -24.504 1.00 82.69 72 VAL A O 1
ATOM 556 N N . GLU A 1 73 ? -21.416 -12.356 -25.429 1.00 81.81 73 GLU A N 1
ATOM 557 C CA . GLU A 1 73 ? -22.702 -12.787 -24.853 1.00 81.81 73 GLU A CA 1
ATOM 558 C C . GLU A 1 73 ? -23.113 -14.194 -25.320 1.00 81.81 73 GLU A C 1
ATOM 560 O O . GLU A 1 73 ? -23.660 -14.972 -24.535 1.00 81.81 73 GLU A O 1
ATOM 565 N N . ARG A 1 74 ? -22.824 -14.556 -26.578 1.00 83.88 74 ARG A N 1
ATOM 566 C CA . ARG A 1 74 ? -23.032 -15.922 -27.080 1.00 83.88 74 ARG A CA 1
ATOM 567 C C . ARG A 1 74 ? -22.123 -16.921 -26.372 1.00 83.88 74 ARG A C 1
ATOM 569 O O . ARG A 1 74 ? -22.618 -17.927 -25.878 1.00 83.88 74 ARG A O 1
ATOM 576 N N . LEU A 1 75 ? -20.829 -16.621 -26.268 1.00 81.75 75 LEU A N 1
ATOM 577 C CA . LEU A 1 75 ? -19.864 -17.490 -25.598 1.00 81.75 75 LEU A CA 1
ATOM 578 C C . LEU A 1 75 ? -20.177 -17.644 -24.096 1.00 81.75 75 LEU A C 1
ATOM 580 O O . LEU A 1 75 ? -19.999 -18.726 -23.550 1.00 81.75 75 LEU A O 1
ATOM 584 N N . VAL A 1 76 ? -20.724 -16.614 -23.436 1.00 78.44 76 VAL A N 1
ATOM 585 C CA . VAL A 1 76 ? -21.268 -16.725 -22.068 1.00 78.44 76 VAL A CA 1
ATOM 586 C C . VAL A 1 76 ? -22.413 -17.742 -22.009 1.00 78.44 76 VAL A C 1
ATOM 588 O O . VAL A 1 76 ? -22.407 -18.592 -21.124 1.00 78.44 76 VAL A O 1
ATOM 591 N N . LYS A 1 77 ? -23.365 -17.708 -22.952 1.00 80.19 77 LYS A N 1
ATOM 592 C CA . LYS A 1 77 ? -24.479 -18.677 -23.009 1.00 80.19 77 LYS A CA 1
ATOM 593 C C . LYS A 1 77 ? -24.020 -20.101 -23.341 1.00 80.19 77 LYS A C 1
ATOM 595 O O . LYS A 1 77 ? -24.579 -21.051 -22.810 1.00 80.19 77 LYS A O 1
ATOM 600 N N . GLU A 1 78 ? -22.999 -20.252 -24.184 1.00 77.06 78 GLU A N 1
ATOM 601 C CA . GLU A 1 78 ? -22.393 -21.552 -24.508 1.00 77.06 78 GLU A CA 1
ATOM 602 C C . GLU A 1 78 ? -21.613 -22.148 -23.321 1.00 77.06 78 GLU A C 1
ATOM 604 O O . GLU A 1 78 ? -21.635 -23.361 -23.120 1.00 77.06 78 GLU A O 1
ATOM 609 N N . LEU A 1 79 ? -20.940 -21.313 -22.519 1.00 73.00 79 LEU A N 1
ATOM 610 C CA . LEU A 1 79 ? -20.173 -21.743 -21.340 1.00 73.00 79 LEU A CA 1
ATOM 611 C C . LEU A 1 79 ? -21.034 -21.934 -20.080 1.00 73.00 79 LEU A C 1
ATOM 613 O O . LEU A 1 79 ? -20.657 -22.714 -19.207 1.00 73.00 79 LEU A O 1
ATOM 617 N N . PHE A 1 80 ? -22.166 -21.234 -19.974 1.00 69.62 80 PHE A N 1
ATOM 618 C CA . PHE A 1 80 ? -23.065 -21.264 -18.815 1.00 69.62 80 PHE A CA 1
ATOM 619 C C . PHE A 1 80 ? -24.537 -21.468 -19.241 1.00 69.62 80 PHE A C 1
ATOM 621 O O . PHE A 1 80 ? -25.366 -20.578 -19.033 1.00 69.62 80 PHE A O 1
ATOM 628 N N . PRO A 1 81 ? -24.889 -22.629 -19.831 1.00 57.81 81 PRO A N 1
ATOM 629 C CA . PRO A 1 81 ? -26.224 -22.875 -20.386 1.00 57.81 81 PRO A CA 1
ATOM 630 C C . PRO A 1 81 ? -27.344 -22.982 -19.336 1.00 57.81 81 PRO A C 1
ATOM 632 O O . PRO A 1 81 ? -28.511 -22.876 -19.697 1.00 57.81 81 PRO A O 1
ATOM 635 N N . GLU A 1 82 ? -27.017 -23.172 -18.052 1.00 52.34 82 GLU A N 1
ATOM 636 C CA . GLU A 1 82 ? -28.003 -23.312 -16.965 1.00 52.34 82 GLU A CA 1
ATOM 637 C C . GLU A 1 82 ? -28.455 -21.985 -16.335 1.00 52.34 82 GLU A C 1
ATOM 639 O O . GLU A 1 82 ? -29.283 -21.998 -15.428 1.00 52.34 82 GLU A O 1
ATOM 644 N N . VAL A 1 83 ? -27.987 -20.823 -16.816 1.00 52.75 83 VAL A N 1
ATOM 645 C CA . VAL A 1 83 ? -28.552 -19.521 -16.399 1.00 52.75 83 VAL A CA 1
ATOM 646 C C . VAL A 1 83 ? -29.838 -19.239 -17.187 1.00 52.75 83 VAL A C 1
ATOM 648 O O . VAL A 1 83 ? -29.935 -18.286 -17.964 1.00 52.75 83 VAL A O 1
ATOM 651 N N . GLY A 1 84 ? -30.808 -20.135 -16.998 1.00 42.88 84 GLY A N 1
ATOM 652 C CA . GLY A 1 84 ? -32.211 -19.910 -17.311 1.00 42.88 84 GLY A CA 1
ATOM 653 C C . GLY A 1 84 ? -32.817 -18.840 -16.400 1.00 42.88 84 GLY A C 1
ATOM 654 O O . GLY A 1 84 ? -32.170 -18.311 -15.497 1.00 42.88 84 GLY A O 1
ATOM 655 N N . GLU A 1 85 ? -34.057 -18.479 -16.696 1.00 50.62 85 GLU A N 1
ATOM 656 C CA . GLU A 1 85 ? -34.773 -17.395 -16.026 1.00 50.62 85 GLU A CA 1
ATOM 657 C C . GLU A 1 85 ? -35.049 -17.713 -14.539 1.00 50.62 85 GLU A C 1
ATOM 659 O O . GLU A 1 85 ? -35.183 -18.871 -14.162 1.00 50.62 85 GLU A O 1
ATOM 664 N N . GLU A 1 86 ? -35.155 -16.658 -13.721 1.00 47.22 86 GLU A N 1
ATOM 665 C CA . GLU A 1 86 ? -35.519 -16.680 -12.289 1.00 47.22 86 GLU A CA 1
ATOM 666 C C . GLU A 1 86 ? -34.522 -17.310 -11.289 1.00 47.22 86 GLU A C 1
ATOM 668 O O . GLU A 1 86 ? -34.721 -18.409 -10.793 1.00 47.22 86 GLU A O 1
ATOM 673 N N . GLU A 1 87 ? -33.535 -16.518 -10.842 1.00 36.41 87 GLU A N 1
ATOM 674 C CA . GLU A 1 87 ? -33.353 -16.250 -9.398 1.00 36.41 87 GLU A CA 1
ATOM 675 C C . GLU A 1 87 ? -32.377 -15.079 -9.164 1.00 36.41 87 GLU A C 1
ATOM 677 O O . GLU A 1 87 ? -31.154 -15.232 -9.123 1.00 36.41 87 GLU A O 1
ATOM 682 N N . THR A 1 88 ? -32.898 -13.861 -8.974 1.00 44.66 88 THR A N 1
ATOM 683 C CA . THR A 1 88 ? -32.079 -12.716 -8.532 1.00 44.66 88 THR A CA 1
ATOM 684 C C . THR A 1 88 ? -31.859 -12.757 -7.020 1.00 44.66 88 THR A C 1
ATOM 686 O O . THR A 1 88 ? -32.291 -11.857 -6.299 1.00 44.66 88 THR A O 1
ATOM 689 N N . VAL A 1 89 ? -31.177 -13.795 -6.533 1.00 44.19 89 VAL A N 1
ATOM 690 C CA . VAL A 1 89 ? -30.615 -13.810 -5.176 1.00 44.19 89 VAL A CA 1
ATOM 691 C C . VAL A 1 89 ? -29.373 -12.904 -5.185 1.00 44.19 89 VAL A C 1
ATOM 693 O O . VAL A 1 89 ? -28.406 -13.240 -5.875 1.00 44.19 89 VAL A O 1
ATOM 696 N N . PRO A 1 90 ? -29.334 -11.765 -4.460 1.00 44.88 90 PRO A N 1
ATOM 697 C CA . PRO A 1 90 ? -28.216 -10.819 -4.534 1.00 44.88 90 PRO A CA 1
ATOM 698 C C . PRO A 1 90 ? -26.993 -11.301 -3.737 1.00 44.88 90 PRO A C 1
ATOM 700 O O . PRO A 1 90 ? -26.589 -10.700 -2.745 1.00 44.88 90 PRO A O 1
ATOM 703 N N . THR A 1 91 ? -26.378 -12.397 -4.178 1.00 44.97 91 THR A N 1
ATOM 704 C CA . THR A 1 91 ? -25.079 -12.855 -3.671 1.00 44.97 91 THR A CA 1
ATOM 705 C C . THR A 1 91 ? -24.006 -12.412 -4.653 1.00 44.97 91 THR A C 1
ATOM 707 O O . THR A 1 91 ? -23.531 -13.214 -5.446 1.00 44.97 91 THR A O 1
ATOM 710 N N . ASP A 1 92 ? -23.678 -11.119 -4.644 1.00 43.88 92 ASP A N 1
ATOM 711 C CA . ASP A 1 92 ? -22.736 -10.492 -5.580 1.00 43.88 92 ASP A CA 1
ATOM 712 C C . ASP A 1 92 ? -21.276 -10.862 -5.229 1.00 43.88 92 ASP A C 1
ATOM 714 O O . ASP A 1 92 ? -20.683 -10.285 -4.307 1.00 43.88 92 ASP A O 1
ATOM 718 N N . PRO A 1 93 ? -20.648 -11.846 -5.906 1.00 48.47 93 PRO A N 1
ATOM 719 C CA . PRO A 1 93 ? -19.359 -12.366 -5.515 1.00 48.47 93 PRO A CA 1
ATOM 720 C C . PRO A 1 93 ? -18.314 -11.741 -6.436 1.00 48.47 93 PRO A C 1
ATOM 722 O O . PRO A 1 93 ? -17.907 -12.345 -7.430 1.00 48.47 93 PRO A O 1
ATOM 725 N N . LYS A 1 94 ? -17.819 -10.565 -6.025 1.00 47.12 94 LYS A N 1
ATOM 726 C CA . LYS A 1 94 ? -16.719 -9.796 -6.644 1.00 47.12 94 LYS A CA 1
ATOM 727 C C . LYS A 1 94 ? -17.117 -8.762 -7.713 1.00 47.12 94 LYS A C 1
ATOM 729 O O . LYS A 1 94 ? -16.384 -8.604 -8.693 1.00 47.12 94 LYS A O 1
ATOM 734 N N . VAL A 1 95 ? -18.028 -7.839 -7.395 1.00 48.16 95 VAL A N 1
ATOM 735 C CA . VAL A 1 95 ? -17.647 -6.432 -7.630 1.00 48.16 95 VAL A CA 1
ATOM 736 C C . VAL A 1 95 ? -16.469 -6.124 -6.703 1.00 48.16 95 VAL A C 1
ATOM 738 O O . VAL A 1 95 ? -16.620 -5.725 -5.549 1.00 48.16 95 VAL A O 1
ATOM 741 N N . VAL A 1 96 ? -15.245 -6.351 -7.195 1.00 53.31 96 VAL A N 1
ATOM 742 C CA . VAL A 1 96 ? -14.041 -5.863 -6.516 1.00 53.31 96 VAL A CA 1
ATOM 743 C C . VAL A 1 96 ? -14.056 -4.348 -6.643 1.00 53.31 96 VAL A C 1
ATOM 745 O O . VAL A 1 96 ? -13.461 -3.783 -7.562 1.00 53.31 96 VAL A O 1
ATOM 748 N N . HIS A 1 97 ? -14.721 -3.680 -5.700 1.00 56.56 97 HIS A N 1
ATOM 749 C CA . HIS A 1 97 ? -14.626 -2.243 -5.523 1.00 56.56 97 HIS A CA 1
ATOM 750 C C . HIS A 1 97 ? -13.160 -1.909 -5.225 1.00 56.56 97 HIS A C 1
ATOM 752 O O . HIS A 1 97 ? -12.703 -1.874 -4.083 1.00 56.56 97 HIS A O 1
ATOM 758 N N . ARG A 1 98 ? -12.388 -1.651 -6.287 1.00 58.25 98 ARG A N 1
ATOM 759 C CA . ARG A 1 98 ? -10.976 -1.240 -6.237 1.00 58.25 98 ARG A CA 1
ATOM 760 C C . ARG A 1 98 ? -10.787 0.0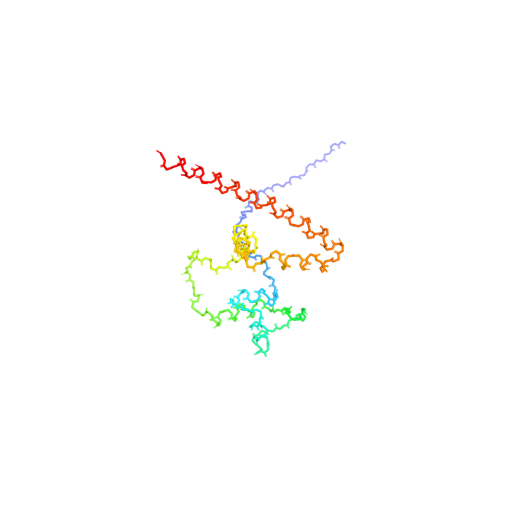23 -5.389 1.00 58.25 98 ARG A C 1
ATOM 762 O O . ARG A 1 98 ? -9.681 0.300 -4.932 1.00 58.25 98 ARG A O 1
ATOM 769 N N . ASN A 1 99 ? -11.880 0.754 -5.163 1.00 66.50 99 ASN A N 1
ATOM 770 C CA . ASN A 1 99 ? -11.950 1.955 -4.356 1.00 66.50 99 ASN A CA 1
ATOM 771 C C . ASN A 1 99 ? -12.566 1.812 -2.957 1.00 66.50 99 ASN A C 1
ATOM 773 O O . ASN A 1 99 ? -12.559 2.821 -2.259 1.00 66.50 99 ASN A O 1
ATOM 777 N N . ASP A 1 100 ? -12.999 0.622 -2.523 1.00 82.75 100 ASP A N 1
ATOM 778 C CA . ASP A 1 100 ? -13.503 0.404 -1.156 1.00 82.75 100 ASP A CA 1
ATOM 779 C C . ASP A 1 100 ? -12.463 0.864 -0.103 1.00 82.75 100 ASP A C 1
ATOM 781 O O . ASP A 1 100 ? -11.344 0.327 -0.074 1.00 82.75 100 ASP A O 1
ATOM 785 N N . PRO A 1 101 ? -12.790 1.865 0.741 1.00 82.25 101 PRO A N 1
ATOM 786 C CA . PRO A 1 101 ? -11.871 2.391 1.743 1.00 82.25 101 PRO A CA 1
ATOM 787 C C . PRO A 1 101 ? -11.546 1.371 2.842 1.00 82.25 101 PRO A C 1
ATOM 789 O O . PRO A 1 101 ? -10.399 1.319 3.284 1.00 82.25 101 PRO A O 1
ATOM 792 N N . VAL A 1 102 ? -12.495 0.515 3.238 1.00 84.06 102 VAL A N 1
ATOM 793 C CA . VAL A 1 102 ? -12.289 -0.489 4.295 1.00 84.06 102 VAL A CA 1
ATOM 794 C C . VAL A 1 102 ? -11.288 -1.537 3.819 1.00 84.06 102 VAL A C 1
ATOM 796 O O . VAL A 1 102 ? -10.305 -1.829 4.506 1.00 84.06 102 VAL A O 1
ATOM 799 N N . ARG A 1 103 ? -11.460 -2.044 2.592 1.00 83.50 103 ARG A N 1
ATOM 800 C CA . ARG A 1 103 ? -10.492 -2.953 1.963 1.00 83.50 103 ARG A CA 1
ATOM 801 C C . ARG A 1 103 ? -9.122 -2.309 1.752 1.00 83.50 103 ARG A C 1
ATOM 803 O O . ARG A 1 103 ? -8.120 -2.992 1.958 1.00 83.50 103 ARG A O 1
ATOM 810 N N . LYS A 1 104 ? -9.046 -1.024 1.380 1.00 86.31 104 LYS A N 1
ATOM 811 C CA . LYS A 1 104 ? -7.766 -0.295 1.264 1.00 86.31 104 LYS A CA 1
ATOM 812 C C . LYS A 1 104 ? -7.021 -0.240 2.601 1.00 86.31 104 LYS A C 1
ATOM 814 O O . LYS A 1 104 ? -5.847 -0.600 2.637 1.00 86.31 104 LYS A O 1
ATOM 819 N N . ILE A 1 105 ? -7.703 0.140 3.684 1.00 87.88 105 ILE A N 1
ATOM 820 C CA . ILE A 1 105 ? -7.120 0.178 5.035 1.00 87.88 105 ILE A CA 1
ATOM 821 C C . ILE A 1 105 ? -6.673 -1.228 5.456 1.00 87.88 105 ILE A C 1
ATOM 823 O O . ILE A 1 105 ? -5.520 -1.408 5.838 1.00 87.88 105 ILE A O 1
ATOM 827 N N . LYS A 1 106 ? -7.530 -2.247 5.297 1.00 86.44 106 LYS A N 1
ATOM 828 C CA . LYS A 1 106 ? -7.209 -3.642 5.646 1.00 86.44 106 LYS A CA 1
ATOM 829 C C . LYS A 1 106 ? -5.961 -4.161 4.924 1.00 86.44 106 LYS A C 1
ATOM 831 O O . LYS A 1 106 ? -5.083 -4.729 5.568 1.00 86.44 106 LYS A O 1
ATOM 836 N N . LEU A 1 107 ? -5.863 -3.946 3.609 1.00 88.81 107 LEU A N 1
ATOM 837 C CA . LEU A 1 107 ? -4.687 -4.343 2.825 1.00 88.81 107 LEU A CA 1
ATOM 838 C C . LEU A 1 107 ? -3.428 -3.589 3.267 1.00 88.81 107 LEU A C 1
ATOM 840 O O . LEU A 1 107 ? -2.355 -4.187 3.325 1.00 88.81 107 LEU A O 1
ATOM 844 N N . ARG A 1 108 ? -3.545 -2.300 3.614 1.00 90.12 108 ARG A N 1
ATOM 845 C CA . ARG A 1 108 ? -2.400 -1.521 4.094 1.00 90.12 108 ARG A CA 1
ATOM 846 C C . ARG A 1 108 ? -1.908 -2.006 5.458 1.00 90.12 108 ARG A C 1
ATOM 848 O O . ARG A 1 108 ? -0.711 -2.214 5.604 1.00 90.12 108 ARG A O 1
ATOM 855 N N . MET A 1 109 ? -2.806 -2.277 6.407 1.00 89.75 109 MET A N 1
ATOM 856 C CA . MET A 1 109 ? -2.432 -2.835 7.717 1.00 89.75 109 MET A CA 1
ATOM 857 C C . MET A 1 109 ? -1.743 -4.202 7.588 1.00 89.75 109 MET A C 1
ATOM 859 O O . MET A 1 109 ? -0.792 -4.474 8.310 1.00 89.75 109 MET A O 1
ATOM 863 N N . GLN A 1 110 ? -2.158 -5.044 6.634 1.00 87.12 110 GLN A N 1
ATOM 864 C CA . GLN A 1 110 ? -1.486 -6.322 6.352 1.00 87.12 110 GLN A CA 1
ATOM 865 C C . GLN A 1 110 ? -0.068 -6.158 5.782 1.00 87.12 110 GLN A C 1
ATOM 867 O O . GLN A 1 110 ? 0.780 -7.014 6.019 1.00 87.12 110 GLN A O 1
ATOM 872 N N . GLN A 1 111 ? 0.196 -5.082 5.034 1.00 85.06 111 GLN A N 1
ATOM 873 C CA . GLN A 1 111 ? 1.547 -4.742 4.581 1.00 85.06 111 GLN A CA 1
ATOM 874 C C . GLN A 1 111 ? 2.383 -4.170 5.728 1.00 85.06 111 GLN A C 1
ATOM 876 O O . GLN A 1 111 ? 3.507 -4.613 5.937 1.00 85.06 111 GLN A O 1
ATOM 881 N N . ASP A 1 112 ? 1.828 -3.230 6.497 1.00 84.81 112 ASP A N 1
ATOM 882 C CA . ASP A 1 112 ? 2.550 -2.566 7.586 1.00 84.81 112 ASP A CA 1
ATOM 883 C C . ASP A 1 112 ? 2.842 -3.502 8.771 1.00 84.81 112 ASP A C 1
ATOM 885 O O . ASP A 1 112 ? 3.867 -3.357 9.433 1.00 84.81 112 ASP A O 1
ATOM 889 N N . ALA A 1 113 ? 2.025 -4.538 8.989 1.00 80.94 113 ALA A N 1
ATOM 890 C CA . ALA A 1 113 ? 2.314 -5.586 9.968 1.00 80.94 113 ALA A CA 1
ATOM 891 C C . ALA A 1 113 ? 3.673 -6.281 9.735 1.00 80.94 113 ALA A C 1
ATOM 893 O O . ALA A 1 113 ? 4.227 -6.845 10.674 1.00 80.94 113 ALA A O 1
ATOM 894 N N . LYS A 1 114 ? 4.227 -6.227 8.515 1.00 84.19 114 LYS A N 1
ATOM 895 C CA . LYS A 1 114 ? 5.503 -6.856 8.135 1.00 84.19 114 LYS A CA 1
ATOM 896 C C . LYS A 1 114 ? 6.735 -5.977 8.361 1.00 84.19 114 LYS A C 1
ATOM 898 O O . LYS A 1 114 ? 7.837 -6.461 8.146 1.00 84.19 114 LYS A O 1
ATOM 903 N N . TRP A 1 115 ? 6.605 -4.727 8.820 1.00 85.31 115 TRP A N 1
ATOM 904 C CA . TRP A 1 115 ? 7.782 -3.871 9.071 1.00 85.31 115 TRP A CA 1
ATOM 905 C C . TRP A 1 115 ? 8.761 -4.452 10.101 1.00 85.31 115 TRP A C 1
ATOM 907 O O . TRP A 1 115 ? 9.937 -4.124 10.050 1.00 85.31 115 TRP A O 1
ATOM 917 N N . HIS A 1 116 ? 8.310 -5.357 10.977 1.00 84.38 116 HIS A N 1
ATOM 918 C CA . HIS A 1 116 ? 9.181 -6.096 11.898 1.00 84.38 116 HIS A CA 1
ATOM 919 C C . HIS A 1 116 ? 10.170 -7.055 11.197 1.00 84.38 116 HIS A C 1
ATOM 921 O O . HIS A 1 116 ? 11.110 -7.518 11.835 1.00 84.38 116 HIS A O 1
ATOM 927 N N . GLU A 1 117 ? 9.961 -7.366 9.910 1.00 87.75 117 GLU A N 1
ATOM 928 C CA . GLU A 1 117 ? 10.868 -8.165 9.070 1.00 87.75 117 GLU A CA 1
ATOM 929 C C . GLU A 1 117 ? 12.058 -7.328 8.536 1.00 87.75 117 GLU A C 1
ATOM 931 O O . GLU A 1 117 ? 12.990 -7.895 7.969 1.00 87.75 117 GLU A O 1
ATOM 936 N N . VAL A 1 118 ? 12.037 -5.994 8.693 1.00 90.50 118 VAL A N 1
ATOM 937 C CA . VAL A 1 118 ? 13.078 -5.065 8.214 1.00 90.50 118 VAL A CA 1
ATOM 938 C C . VAL A 1 118 ? 13.813 -4.463 9.412 1.00 90.50 118 VAL A C 1
ATOM 940 O O . VAL A 1 118 ? 13.197 -3.803 10.247 1.00 90.50 118 VAL A O 1
ATOM 943 N N . ASP A 1 119 ? 15.129 -4.666 9.495 1.00 92.81 119 ASP A N 1
ATOM 944 C CA . ASP A 1 119 ? 15.956 -4.146 10.587 1.00 92.81 119 ASP A CA 1
ATOM 945 C C . ASP A 1 119 ? 16.519 -2.738 10.307 1.00 92.81 119 ASP A C 1
ATOM 947 O O . ASP A 1 119 ? 16.452 -2.211 9.193 1.00 92.81 119 ASP A O 1
ATOM 951 N N . GLU A 1 120 ? 17.071 -2.100 11.343 1.00 91.69 120 GLU A N 1
ATOM 952 C CA . GLU A 1 120 ? 17.644 -0.752 11.231 1.00 91.69 120 GLU A CA 1
ATOM 953 C C . GLU A 1 120 ? 18.828 -0.706 10.247 1.00 91.69 120 GLU A C 1
ATOM 955 O O . GLU A 1 120 ? 18.976 0.265 9.504 1.00 91.69 120 GLU A O 1
ATOM 960 N N . THR A 1 121 ? 19.625 -1.776 10.177 1.00 94.25 121 THR A N 1
ATOM 961 C CA . THR A 1 121 ? 20.757 -1.905 9.248 1.00 94.25 121 THR A CA 1
ATOM 962 C C . THR A 1 121 ? 20.291 -1.844 7.791 1.00 94.25 121 THR A C 1
ATOM 964 O O . THR A 1 121 ? 20.842 -1.077 6.998 1.00 94.25 121 THR A O 1
ATOM 967 N N . ALA A 1 122 ? 19.240 -2.586 7.430 1.00 93.00 122 ALA A N 1
ATOM 968 C CA . ALA A 1 122 ? 18.645 -2.551 6.099 1.00 93.00 122 ALA A CA 1
ATOM 969 C C . ALA A 1 122 ? 18.037 -1.175 5.780 1.00 93.00 122 ALA A C 1
ATOM 971 O O . ALA A 1 122 ? 18.170 -0.693 4.653 1.00 93.00 122 ALA A O 1
ATOM 972 N N . MET A 1 123 ? 17.426 -0.504 6.766 1.00 93.44 123 MET A N 1
ATOM 973 C CA . MET A 1 123 ? 16.912 0.861 6.588 1.00 93.44 123 MET A CA 1
ATOM 974 C C . MET A 1 123 ? 18.032 1.885 6.351 1.00 93.44 123 MET A C 1
ATOM 976 O O . MET A 1 123 ? 17.878 2.756 5.495 1.00 93.44 123 MET A O 1
ATOM 980 N N . GLN A 1 124 ? 19.161 1.781 7.060 1.00 94.50 124 GLN A N 1
ATOM 981 C CA . GLN A 1 124 ? 20.324 2.659 6.869 1.00 94.50 124 GLN A CA 1
ATOM 982 C C . GLN A 1 124 ? 21.027 2.409 5.526 1.00 94.50 124 GLN A C 1
ATOM 984 O O . GLN A 1 124 ? 21.388 3.370 4.841 1.00 94.50 124 GLN A O 1
ATOM 989 N N . ALA A 1 125 ? 21.164 1.145 5.109 1.00 95.25 125 ALA A N 1
ATOM 990 C CA . ALA A 1 125 ? 21.679 0.792 3.786 1.00 95.25 125 ALA A CA 1
ATOM 991 C C . ALA A 1 125 ? 20.802 1.398 2.676 1.00 95.25 125 ALA A C 1
ATOM 993 O O . ALA A 1 125 ? 21.295 2.169 1.854 1.00 95.25 125 ALA A O 1
ATOM 994 N N . TRP A 1 126 ? 19.485 1.165 2.731 1.00 94.50 126 TRP A N 1
ATOM 995 C CA . TRP A 1 126 ? 18.523 1.755 1.797 1.00 94.50 126 TRP A CA 1
ATOM 996 C C . TRP A 1 126 ? 18.595 3.287 1.763 1.00 94.50 126 TRP A C 1
ATOM 998 O O . TRP A 1 126 ? 18.644 3.872 0.684 1.00 94.50 126 TRP A O 1
ATOM 1008 N N . ALA A 1 127 ? 18.649 3.949 2.923 1.00 93.62 127 ALA A N 1
ATOM 1009 C CA . ALA A 1 127 ? 18.732 5.407 2.997 1.00 93.62 127 ALA A CA 1
ATOM 1010 C C . ALA A 1 127 ? 20.021 5.973 2.370 1.00 93.62 127 ALA A C 1
ATOM 1012 O O . ALA A 1 127 ? 19.999 7.093 1.860 1.00 93.62 127 ALA A O 1
ATOM 1013 N N . THR A 1 128 ? 21.114 5.202 2.380 1.00 94.50 128 THR A N 1
ATOM 1014 C CA . THR A 1 128 ? 22.409 5.572 1.783 1.00 94.50 128 THR A CA 1
ATOM 1015 C C . THR A 1 128 ? 22.405 5.457 0.253 1.00 94.50 128 THR A C 1
ATOM 1017 O O . THR A 1 128 ? 23.133 6.183 -0.419 1.00 94.50 128 THR A O 1
ATOM 1020 N N . GLU A 1 129 ? 21.565 4.586 -0.315 1.00 94.19 129 GLU A N 1
ATOM 1021 C CA . GLU A 1 129 ? 21.420 4.401 -1.768 1.00 94.19 129 GLU A CA 1
ATOM 1022 C C . GLU A 1 129 ? 20.505 5.447 -2.441 1.00 94.19 129 GLU A C 1
ATOM 1024 O O . GLU A 1 129 ? 20.471 5.543 -3.670 1.00 94.19 129 GLU A O 1
ATOM 1029 N N . LEU A 1 130 ? 19.752 6.240 -1.668 1.00 93.50 130 LEU A N 1
ATOM 1030 C CA . LEU A 1 130 ? 18.827 7.237 -2.215 1.00 93.50 130 LEU A CA 1
ATOM 1031 C C . LEU A 1 130 ? 19.552 8.481 -2.743 1.00 93.50 130 LEU A C 1
ATOM 1033 O O . LEU A 1 130 ? 20.317 9.134 -2.034 1.00 93.50 130 LEU A O 1
ATOM 1037 N N . ASP A 1 131 ? 19.197 8.904 -3.959 1.00 95.56 131 ASP A N 1
ATOM 1038 C CA . ASP A 1 131 ? 19.549 10.238 -4.445 1.00 95.56 131 ASP A CA 1
ATOM 1039 C C . ASP A 1 131 ? 18.849 11.342 -3.610 1.00 95.56 131 ASP A C 1
ATOM 1041 O O . ASP A 1 131 ? 17.794 11.093 -3.012 1.00 95.56 131 ASP A O 1
ATOM 1045 N N . PRO A 1 132 ? 19.360 12.590 -3.587 1.00 93.19 132 PRO A N 1
ATOM 1046 C CA . PRO A 1 132 ? 18.802 13.655 -2.749 1.00 93.19 132 PRO A CA 1
ATOM 1047 C C . PRO A 1 132 ? 17.325 13.998 -3.009 1.00 93.19 132 PRO A C 1
ATOM 1049 O O . PRO A 1 132 ? 16.632 14.449 -2.093 1.00 93.19 132 PRO A O 1
ATOM 1052 N N . ILE A 1 133 ? 16.812 13.804 -4.228 1.00 93.56 133 ILE A N 1
ATOM 1053 C CA . ILE A 1 133 ? 15.403 14.064 -4.561 1.00 93.56 133 ILE A CA 1
ATOM 1054 C C . ILE A 1 133 ? 14.542 12.929 -3.999 1.00 93.56 133 ILE A C 1
ATOM 1056 O O . ILE A 1 133 ? 13.543 13.185 -3.316 1.00 93.56 133 ILE A O 1
ATOM 1060 N N . SER A 1 134 ? 14.953 11.678 -4.223 1.00 92.50 134 SER A N 1
ATOM 1061 C CA . SER A 1 134 ? 14.279 10.501 -3.669 1.00 92.50 134 SER A CA 1
ATOM 1062 C C . SER A 1 134 ? 14.311 10.486 -2.142 1.00 92.50 134 SER A C 1
ATOM 1064 O O . SER A 1 134 ? 13.269 10.249 -1.534 1.00 92.50 134 SER A O 1
ATOM 1066 N N . PHE A 1 135 ? 15.435 10.832 -1.508 1.00 94.31 135 PHE A N 1
ATOM 1067 C CA . PHE A 1 135 ? 15.558 10.932 -0.050 1.00 94.31 135 PHE A CA 1
ATOM 1068 C C . PHE A 1 135 ? 14.541 11.912 0.551 1.00 94.31 135 PHE A C 1
ATOM 1070 O O . PHE A 1 135 ? 13.798 11.561 1.473 1.00 94.31 135 PHE A O 1
ATOM 1077 N N . ASN A 1 136 ? 14.451 13.128 0.001 1.00 95.12 136 ASN A N 1
ATOM 1078 C CA . ASN A 1 136 ? 13.495 14.135 0.469 1.00 95.12 136 ASN A CA 1
ATOM 1079 C C . ASN A 1 136 ? 12.043 13.679 0.263 1.00 95.12 136 ASN A C 1
ATOM 1081 O O . ASN A 1 136 ? 11.212 13.810 1.167 1.00 95.12 136 ASN A O 1
ATOM 1085 N N . ARG A 1 137 ? 11.740 13.077 -0.895 1.00 95.38 137 ARG A N 1
ATOM 1086 C CA . ARG A 1 137 ? 10.412 12.529 -1.196 1.00 95.38 137 ARG A CA 1
ATOM 1087 C C . ARG A 1 137 ? 10.031 11.392 -0.245 1.00 95.38 137 ARG A C 1
ATOM 1089 O O . ARG A 1 137 ? 8.921 11.403 0.281 1.00 95.38 137 ARG A O 1
ATOM 1096 N N . MET A 1 138 ? 10.920 10.429 -0.011 1.00 94.75 138 MET A N 1
ATOM 1097 C CA . MET A 1 138 ? 10.670 9.293 0.885 1.00 94.75 138 MET A CA 1
ATOM 1098 C C . MET A 1 138 ? 10.545 9.746 2.342 1.00 94.75 138 MET A C 1
ATOM 1100 O O . MET A 1 138 ? 9.621 9.319 3.030 1.00 94.75 138 MET A O 1
ATOM 1104 N N . SER A 1 139 ? 11.376 10.696 2.779 1.00 94.38 139 SER A N 1
ATOM 1105 C CA . SER A 1 139 ? 11.257 11.333 4.097 1.00 94.38 139 SER A CA 1
ATOM 1106 C C . SER A 1 139 ? 9.895 12.004 4.298 1.00 94.38 139 SER A C 1
ATOM 1108 O O . SER A 1 139 ? 9.311 11.918 5.378 1.00 94.38 139 SER A O 1
ATOM 1110 N N . GLN A 1 140 ? 9.360 12.665 3.266 1.00 95.94 140 GLN A N 1
ATOM 1111 C CA . GLN A 1 140 ? 8.028 13.265 3.330 1.00 95.94 140 GLN A CA 1
ATOM 1112 C C . GLN A 1 140 ? 6.917 12.204 3.354 1.00 95.94 140 GLN A C 1
ATOM 1114 O O . GLN A 1 140 ? 6.027 12.279 4.200 1.00 95.94 140 GLN A O 1
ATOM 1119 N N . VAL A 1 141 ? 7.006 11.178 2.500 1.00 94.19 141 VAL A N 1
ATOM 1120 C CA . VAL A 1 141 ? 6.059 10.047 2.480 1.00 94.19 141 VAL A CA 1
ATOM 1121 C C . VAL A 1 141 ? 6.010 9.331 3.834 1.00 94.19 141 VAL A C 1
ATOM 1123 O O . VAL A 1 141 ? 4.919 9.034 4.314 1.00 94.19 141 VAL A O 1
ATOM 1126 N N . ALA A 1 142 ? 7.155 9.113 4.489 1.00 94.25 142 ALA A N 1
ATOM 1127 C CA . ALA A 1 142 ? 7.216 8.518 5.823 1.00 94.25 142 ALA A CA 1
ATOM 1128 C C . ALA A 1 142 ? 6.510 9.389 6.880 1.00 94.25 142 ALA A C 1
ATOM 1130 O O . ALA A 1 142 ? 5.698 8.886 7.657 1.00 94.25 142 ALA A O 1
ATOM 1131 N N . ARG A 1 143 ? 6.743 10.711 6.875 1.00 96.56 143 ARG A N 1
ATOM 1132 C CA . ARG A 1 143 ? 6.056 11.654 7.781 1.00 96.56 143 ARG A CA 1
ATOM 1133 C C . ARG A 1 143 ? 4.546 11.679 7.564 1.00 96.56 143 ARG A C 1
ATOM 1135 O O . ARG A 1 143 ? 3.795 11.754 8.533 1.00 96.56 143 ARG A O 1
ATOM 1142 N N . ASP A 1 144 ? 4.091 11.620 6.317 1.00 95.81 144 ASP A N 1
ATOM 1143 C CA . ASP A 1 144 ? 2.660 11.616 6.012 1.00 95.81 144 ASP A CA 1
ATOM 1144 C C . ASP A 1 144 ? 2.005 10.265 6.337 1.00 95.81 144 ASP A C 1
ATOM 1146 O O . ASP A 1 144 ? 0.878 10.248 6.833 1.00 95.81 144 ASP A O 1
ATOM 1150 N N . ALA A 1 145 ? 2.724 9.147 6.186 1.00 92.44 145 ALA A N 1
ATOM 1151 C CA . ALA A 1 145 ? 2.283 7.840 6.670 1.00 92.44 145 ALA A CA 1
ATOM 1152 C C . ALA A 1 145 ? 2.103 7.823 8.200 1.00 92.44 145 ALA A C 1
ATOM 1154 O O . ALA A 1 145 ? 1.063 7.368 8.673 1.00 92.44 145 ALA A O 1
ATOM 1155 N N . ILE A 1 146 ? 3.042 8.394 8.969 1.00 94.44 146 ILE A N 1
ATOM 1156 C CA . ILE A 1 146 ? 2.928 8.515 10.437 1.00 94.44 146 ILE A CA 1
ATOM 1157 C C . ILE A 1 146 ? 1.638 9.249 10.835 1.00 94.44 146 ILE A C 1
ATOM 1159 O O . ILE A 1 146 ? 0.896 8.748 11.679 1.00 94.44 146 ILE A O 1
ATOM 1163 N N . LYS A 1 147 ? 1.314 10.382 10.193 1.00 96.50 147 LYS A N 1
ATOM 1164 C CA . LYS A 1 147 ? 0.069 11.132 10.465 1.00 96.50 147 LYS A CA 1
ATOM 1165 C C . LYS A 1 147 ? -1.186 10.288 10.217 1.00 96.50 147 LYS A C 1
ATOM 1167 O O . LYS A 1 147 ? -2.138 10.360 10.988 1.00 96.50 147 LYS A O 1
ATOM 1172 N N . GLN A 1 148 ? -1.198 9.494 9.143 1.00 94.00 148 GLN A N 1
ATOM 1173 C CA . GLN A 1 148 ? -2.333 8.621 8.824 1.00 94.00 148 GLN A CA 1
ATOM 1174 C C . GLN A 1 148 ? -2.452 7.456 9.814 1.00 94.00 148 GLN A C 1
ATOM 1176 O O . GLN A 1 148 ? -3.558 7.143 10.243 1.00 94.00 148 GLN A O 1
ATOM 1181 N N . LEU A 1 149 ? -1.336 6.855 10.239 1.00 92.50 149 LEU A N 1
ATOM 1182 C CA . LEU A 1 149 ? -1.333 5.810 11.269 1.00 92.50 149 LEU A CA 1
ATOM 1183 C C . LEU A 1 149 ? -1.826 6.343 12.623 1.00 92.50 149 LEU A C 1
ATOM 1185 O O . LEU A 1 149 ? -2.658 5.702 13.260 1.00 92.50 149 LEU A O 1
ATOM 1189 N N . GLN A 1 150 ? -1.398 7.544 13.023 1.00 95.75 150 GLN A N 1
ATOM 1190 C CA . GLN A 1 150 ? -1.902 8.229 14.221 1.00 95.75 150 GLN A CA 1
ATOM 1191 C C . GLN A 1 150 ? -3.417 8.482 14.150 1.00 95.75 150 GLN A C 1
ATOM 1193 O O . GLN A 1 150 ? -4.121 8.275 15.137 1.00 95.75 150 GLN A O 1
ATOM 1198 N N . LEU A 1 151 ? -3.940 8.873 12.981 1.00 95.00 151 LEU A N 1
ATOM 1199 C CA . LEU A 1 151 ? -5.381 9.032 12.772 1.00 95.00 151 LEU A CA 1
ATOM 1200 C C . LEU A 1 151 ? -6.135 7.694 12.859 1.00 95.00 151 LEU A C 1
ATOM 1202 O O . LEU A 1 151 ? -7.203 7.646 13.464 1.00 95.00 151 LEU A O 1
ATOM 1206 N N . VAL A 1 152 ? -5.586 6.609 12.299 1.00 92.56 152 VAL A N 1
ATOM 1207 C CA . VAL A 1 152 ? -6.183 5.265 12.405 1.00 92.56 152 VAL A CA 1
ATOM 1208 C C . VAL A 1 152 ? -6.240 4.802 13.862 1.00 92.56 152 VAL A C 1
ATOM 1210 O O . VAL A 1 152 ? -7.293 4.337 14.289 1.00 92.56 152 VAL A O 1
ATOM 1213 N N . ILE A 1 153 ? -5.159 4.973 14.632 1.00 94.00 153 ILE A N 1
ATOM 1214 C CA . ILE A 1 153 ? -5.126 4.642 16.068 1.00 94.00 153 ILE A CA 1
ATOM 1215 C C . ILE A 1 153 ? -6.227 5.403 16.811 1.00 94.00 153 ILE A C 1
ATOM 1217 O O . ILE A 1 153 ? -7.071 4.773 17.441 1.00 94.00 153 ILE A O 1
ATOM 1221 N N . LYS A 1 154 ? -6.294 6.730 16.638 1.00 96.56 154 LYS A N 1
ATOM 1222 C CA . LYS A 1 154 ? -7.326 7.570 17.259 1.00 96.56 154 LYS A CA 1
ATOM 1223 C C . LYS A 1 154 ? -8.749 7.065 16.964 1.00 96.56 154 LYS A C 1
ATOM 1225 O O . LYS A 1 154 ? -9.562 6.956 17.875 1.00 96.56 154 LYS A O 1
ATOM 1230 N N . VAL A 1 155 ? -9.055 6.743 15.704 1.00 95.00 155 VAL A N 1
ATOM 1231 C CA . VAL A 1 155 ? -10.391 6.255 15.305 1.00 95.00 155 VAL A CA 1
ATOM 1232 C C . VAL A 1 155 ? -10.711 4.892 15.935 1.00 95.00 155 VAL A C 1
ATOM 1234 O O . VAL A 1 155 ? -11.861 4.638 16.296 1.00 95.00 155 VAL A O 1
ATOM 1237 N N . LEU A 1 156 ? -9.715 4.015 16.096 1.00 91.56 156 LEU A N 1
ATOM 1238 C CA . LEU A 1 156 ? -9.888 2.726 16.774 1.00 91.56 156 LEU A CA 1
ATOM 1239 C C . LEU A 1 156 ? -10.122 2.898 18.283 1.00 91.56 156 LEU A C 1
ATOM 1241 O O . LEU A 1 156 ? -10.993 2.228 18.832 1.00 91.56 156 LEU A O 1
ATOM 1245 N N . GLU A 1 157 ? -9.407 3.816 18.937 1.00 94.88 157 GLU A N 1
ATOM 1246 C CA . GLU A 1 157 ? -9.598 4.157 20.356 1.00 94.88 157 GLU A CA 1
ATOM 1247 C C . GLU A 1 157 ? -10.990 4.763 20.616 1.00 94.88 157 GLU A C 1
ATOM 1249 O O . GLU A 1 157 ? -11.683 4.356 21.551 1.00 94.88 157 GLU A O 1
ATOM 1254 N N . GLU A 1 158 ? -11.450 5.681 19.756 1.00 93.56 158 GLU A N 1
ATOM 1255 C CA . GLU A 1 158 ? -12.800 6.265 19.814 1.00 93.56 158 GLU A CA 1
ATOM 1256 C C . GLU A 1 158 ? -13.898 5.195 19.631 1.00 93.56 158 GLU A C 1
ATOM 1258 O O . GLU A 1 158 ? -14.903 5.187 20.355 1.00 93.56 158 GLU A O 1
ATOM 1263 N N . ALA A 1 159 ? -13.694 4.246 18.710 1.00 90.31 159 ALA A N 1
ATOM 1264 C CA . ALA A 1 159 ? -14.605 3.121 18.502 1.00 90.31 159 ALA A CA 1
ATOM 1265 C C . ALA A 1 159 ? -14.620 2.148 19.696 1.00 90.31 159 ALA A C 1
ATOM 1267 O O . ALA A 1 159 ? -15.692 1.708 20.119 1.00 90.31 159 ALA A O 1
ATOM 1268 N N . GLU A 1 160 ? -13.458 1.844 20.283 1.00 87.88 160 GLU A N 1
ATOM 1269 C CA . GLU A 1 160 ? -13.353 0.979 21.462 1.00 87.88 160 GLU A CA 1
ATOM 1270 C C . GLU A 1 160 ? -14.029 1.615 22.689 1.00 87.88 160 GLU A C 1
ATOM 1272 O O . GLU A 1 160 ? -14.797 0.949 23.388 1.00 87.88 160 GLU A O 1
ATOM 1277 N N . ALA A 1 161 ? -13.814 2.914 22.924 1.00 86.88 161 ALA A N 1
ATOM 1278 C CA . ALA A 1 161 ? -14.477 3.658 23.993 1.00 86.88 161 ALA A CA 1
ATOM 1279 C C . ALA A 1 161 ? -16.009 3.630 23.838 1.00 86.88 161 ALA A 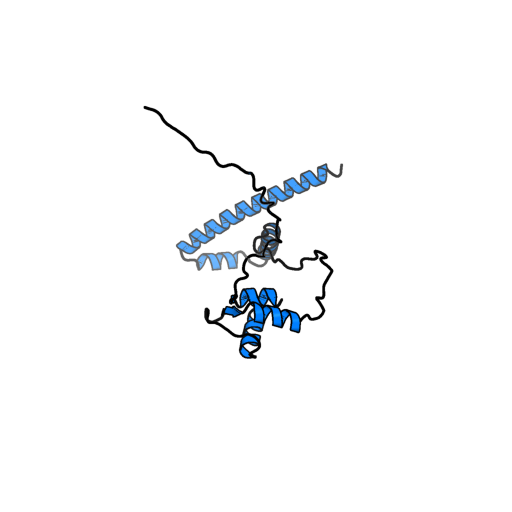C 1
ATOM 1281 O O . ALA A 1 161 ? -16.726 3.336 24.798 1.00 86.88 161 ALA A O 1
ATOM 1282 N N . THR A 1 162 ? -16.508 3.848 22.617 1.00 80.81 162 THR A N 1
ATOM 1283 C CA . THR A 1 162 ? -17.944 3.783 22.294 1.00 80.81 162 THR A CA 1
ATOM 1284 C C . THR A 1 162 ? -18.518 2.374 22.505 1.00 80.81 162 THR A C 1
ATOM 1286 O O . THR A 1 162 ? -19.600 2.213 23.076 1.00 80.81 162 THR A O 1
ATOM 1289 N N . SER A 1 163 ? -17.778 1.331 22.114 1.00 78.69 163 SER A N 1
ATOM 1290 C CA . SER A 1 163 ? -18.178 -0.066 22.327 1.00 78.69 163 SER A CA 1
ATOM 1291 C C . SER A 1 163 ? -18.218 -0.446 23.813 1.00 78.69 163 SER A C 1
ATOM 1293 O O . SER A 1 163 ? -19.130 -1.147 24.243 1.00 78.69 163 SER A O 1
ATOM 1295 N N . LYS A 1 164 ? -17.268 0.039 24.624 1.00 73.25 164 LYS A N 1
ATOM 1296 C CA . LYS A 1 164 ? -17.252 -0.174 26.084 1.00 73.25 164 LYS A CA 1
ATOM 1297 C C . LYS A 1 164 ? -18.374 0.584 26.808 1.00 73.25 164 LYS A C 1
ATOM 1299 O O . LYS A 1 164 ? -18.796 0.153 27.878 1.00 73.25 164 LYS A O 1
ATOM 1304 N N . LEU A 1 165 ? -18.857 1.689 26.235 1.00 60.97 165 LEU A N 1
ATOM 1305 C CA . LEU A 1 165 ? -20.003 2.461 26.731 1.00 60.97 165 LEU A CA 1
ATOM 1306 C C . LEU A 1 165 ? -21.359 1.809 26.419 1.00 60.97 165 LEU A C 1
ATOM 1308 O O . LEU A 1 165 ? -22.294 1.996 27.185 1.00 60.97 165 LEU A O 1
ATOM 1312 N N . THR A 1 166 ? -21.468 1.037 25.335 1.00 61.97 166 THR A N 1
ATOM 1313 C CA . THR A 1 166 ? -22.708 0.335 24.933 1.00 61.97 166 THR A CA 1
ATOM 1314 C C . THR A 1 166 ? -22.894 -1.042 25.583 1.00 61.97 166 THR A C 1
ATOM 1316 O O . THR A 1 166 ? -23.941 -1.659 25.412 1.00 61.97 166 THR A O 1
ATOM 1319 N N . LEU A 1 167 ? -21.899 -1.520 26.337 1.00 58.31 167 LEU A N 1
ATOM 1320 C CA . LEU A 1 167 ? -21.904 -2.803 27.058 1.00 58.31 167 LEU A CA 1
ATOM 1321 C C . LEU A 1 167 ? -22.024 -2.627 28.590 1.00 58.31 167 LEU A C 1
ATOM 1323 O O . LEU A 1 167 ? -21.595 -3.498 29.349 1.00 58.31 167 LEU A O 1
ATOM 1327 N N . ARG A 1 168 ? -22.566 -1.490 29.040 1.00 46.16 168 ARG A N 1
ATOM 1328 C CA . ARG A 1 168 ? -22.836 -1.142 30.444 1.00 46.16 168 ARG A CA 1
ATOM 1329 C C . ARG A 1 168 ? -24.293 -0.736 30.629 1.00 46.16 168 ARG A C 1
ATOM 1331 O O . ARG A 1 168 ? -24.803 -1.027 31.730 1.00 46.16 168 ARG A O 1
#

Sequence (168 aa):
MSAQTPEISDQEAKKVTIGSAKAPPRFAFMDATEAAANLRTDRLTVLKYIQEGKLRTFGGRTGNPFVRTEEVERLVKELFPEVGEEETVPTDPKVVHRNDPVRKIKLRMQQDAKWHEVDETAMQAWATELDPISFNRMSQVARDAIKQLQLVIKVLEEAEATSKLTLR

Foldseek 3Di:
DDDDDDDDDDDDPPPPDPPPDDPDDPDQKDKLCVLCVLLVHDSVVSVVCVVVVQWPFDQDDDSITITGPVSSVVVSCVVCVPPDDDDPPPPPDDPPPVPPPVVVVVVVVVVVVCCVVDDPVNVVVVLVPDDPVRNVVVVVVVVVVVVVVVVVVVVVVVVVVVVVVVVD

pLDDT: mean 74.8, std 19.09, range [36.41, 96.56]

Secondary structure (DSSP, 8-state):
---------------------------SEEEHHHHHHHTTS-HHHHHHHHHTTSS-EEEEETTEEEEEHHHHHHHHHHH-TT--S------------TT-HHHHHHHHHHHHGGGGGS-HHHHHHHHHH--HHHHHHHHHHHHHHHHHHHHHHHHHHHHHHHHHHTT-